Protein AF-A0A2S4HL44-F1 (afdb_monomer_lite)

Sequence (86 aa):
MKKSLALPLSLSLFLSADLHASNWDACRARKIEAVRLEQALGKGKKLKGYASGAAMKKARRAKEDWIWKNCRYYSRRLRDLERDMM

pLDDT: mean 85.1, std 18.04, range [40.66, 97.75]

Organism: NCBI:txid2304603

Secondary structure (DSSP, 8-state):
-----PPP---------------HHHHHHHHHHHHHHHHHHHTTPPPTT-S-HHHHHHHHHHHHHHHHHH-GGGHHHHHHHHHHH-

Radius of gyration: 22.76 Å; chains: 1; bounding box: 85×18×30 Å

Structure (mmCIF, N/CA/C/O backbone):
data_AF-A0A2S4HL44-F1
#
_entry.id   AF-A0A2S4HL44-F1
#
loop_
_atom_site.group_PDB
_atom_site.id
_atom_site.type_s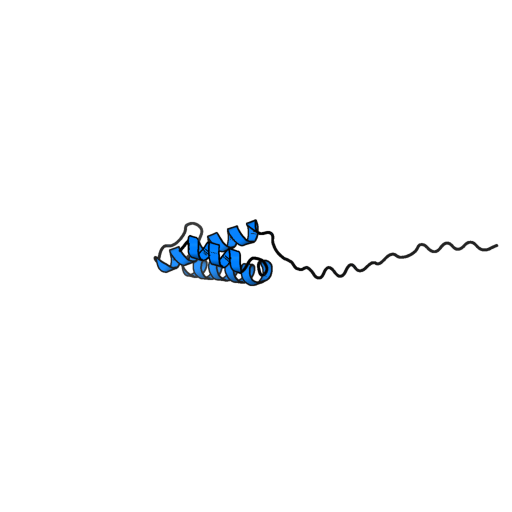ymbol
_atom_site.label_atom_id
_atom_site.label_alt_id
_atom_site.label_comp_id
_atom_site.label_asym_id
_atom_site.label_entity_id
_atom_site.label_seq_id
_atom_site.pdbx_PDB_ins_code
_atom_site.Cartn_x
_atom_site.Cartn_y
_atom_site.Cartn_z
_atom_site.occupancy
_atom_site.B_iso_or_equiv
_atom_site.auth_seq_id
_atom_site.auth_comp_id
_atom_site.auth_asym_id
_atom_site.auth_atom_id
_atom_site.pdbx_PDB_model_num
ATOM 1 N N . MET A 1 1 ? 70.158 -14.068 -9.446 1.00 40.66 1 MET A N 1
ATOM 2 C CA . MET A 1 1 ? 69.023 -13.999 -10.392 1.00 40.66 1 MET A CA 1
ATOM 3 C C . MET A 1 1 ? 67.734 -13.881 -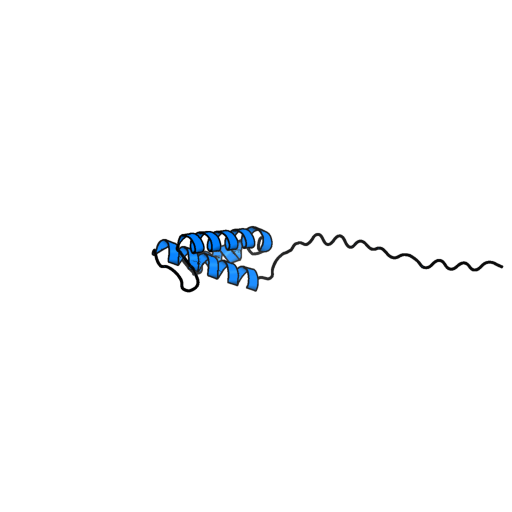9.593 1.00 40.66 1 MET A C 1
ATOM 5 O O . MET A 1 1 ? 67.534 -14.651 -8.667 1.00 40.66 1 MET A O 1
ATOM 9 N N . LYS A 1 2 ? 66.941 -12.845 -9.889 1.00 46.78 2 LYS A N 1
ATOM 10 C CA . LYS A 1 2 ? 65.701 -12.443 -9.205 1.00 46.78 2 LYS A CA 1
ATOM 11 C C . LYS A 1 2 ? 64.519 -13.236 -9.758 1.00 46.78 2 LYS A C 1
ATOM 13 O O . LYS A 1 2 ? 64.408 -13.266 -10.978 1.00 46.78 2 LYS A O 1
ATOM 18 N N . LYS A 1 3 ? 63.608 -13.727 -8.910 1.00 49.09 3 LYS A N 1
ATOM 19 C CA . LYS A 1 3 ? 62.175 -13.857 -9.247 1.00 49.09 3 LYS A CA 1
ATOM 20 C C . LYS A 1 3 ? 61.321 -13.660 -7.994 1.00 49.09 3 LYS A C 1
ATOM 22 O O . LYS A 1 3 ? 60.982 -14.607 -7.299 1.00 49.09 3 LYS A O 1
ATOM 27 N N . SER A 1 4 ? 60.992 -12.400 -7.731 1.00 54.12 4 SER A N 1
ATOM 28 C CA . SER A 1 4 ? 59.821 -12.026 -6.942 1.00 54.12 4 SER A CA 1
ATOM 29 C C . SER A 1 4 ? 58.598 -12.160 -7.847 1.00 54.12 4 SER A C 1
ATOM 31 O O . SER A 1 4 ? 58.575 -11.558 -8.919 1.00 54.12 4 SER A O 1
ATOM 33 N N . LEU A 1 5 ? 57.590 -12.925 -7.434 1.00 51.03 5 LEU A N 1
ATOM 34 C CA . LEU A 1 5 ? 56.251 -12.869 -8.018 1.00 51.03 5 LEU A CA 1
ATOM 35 C C . LEU A 1 5 ? 55.288 -12.459 -6.909 1.00 51.03 5 LEU A C 1
ATOM 37 O O . LEU A 1 5 ? 54.874 -13.265 -6.081 1.00 51.03 5 LEU A O 1
ATOM 41 N N . ALA A 1 6 ? 55.013 -11.158 -6.873 1.00 56.31 6 ALA A N 1
ATOM 42 C CA . ALA A 1 6 ? 53.970 -10.564 -6.059 1.00 56.31 6 ALA A CA 1
ATOM 43 C C . ALA A 1 6 ? 52.609 -10.962 -6.646 1.00 56.31 6 ALA A C 1
ATOM 45 O O . ALA A 1 6 ? 52.347 -10.725 -7.827 1.00 56.31 6 ALA A O 1
ATOM 46 N N . LEU A 1 7 ? 51.763 -11.587 -5.825 1.00 56.56 7 LEU A N 1
ATOM 47 C CA . LEU A 1 7 ? 50.368 -11.842 -6.167 1.00 56.56 7 LEU A CA 1
ATOM 48 C C . LEU A 1 7 ? 49.628 -10.499 -6.312 1.00 56.56 7 LEU A C 1
ATOM 50 O O . LEU A 1 7 ? 49.749 -9.652 -5.423 1.00 56.56 7 LEU A O 1
ATOM 54 N N . PRO A 1 8 ? 48.848 -10.285 -7.385 1.00 56.97 8 PRO A N 1
ATOM 55 C CA . PRO A 1 8 ? 48.046 -9.081 -7.525 1.00 56.97 8 PRO A CA 1
ATOM 56 C C . PRO A 1 8 ? 46.865 -9.132 -6.551 1.00 56.97 8 PRO A C 1
ATOM 58 O O . PRO A 1 8 ? 46.010 -10.014 -6.623 1.00 56.97 8 PRO A O 1
ATOM 61 N N . LEU A 1 9 ? 46.824 -8.166 -5.633 1.00 56.69 9 LEU A N 1
ATOM 62 C CA . LEU A 1 9 ? 45.697 -7.929 -4.740 1.00 56.69 9 LEU A CA 1
ATOM 63 C C . LEU A 1 9 ? 44.557 -7.298 -5.558 1.00 56.69 9 LEU A C 1
ATOM 65 O O . LEU A 1 9 ? 44.490 -6.088 -5.759 1.00 56.69 9 LEU A O 1
ATOM 69 N N . SER A 1 10 ? 43.684 -8.144 -6.091 1.00 62.47 10 SER A N 1
ATOM 70 C CA . SER A 1 10 ? 42.413 -7.763 -6.702 1.00 62.47 10 SER A CA 1
ATOM 71 C C . SER A 1 10 ? 41.481 -7.146 -5.656 1.00 62.47 10 SER A C 1
ATOM 73 O O . SER A 1 10 ? 41.023 -7.842 -4.753 1.00 62.47 10 SER A O 1
ATOM 75 N N . LEU A 1 11 ? 41.141 -5.864 -5.808 1.00 56.06 11 LEU A N 1
ATOM 76 C CA . LEU A 1 11 ? 39.999 -5.260 -5.122 1.00 56.06 11 LEU A CA 1
ATOM 77 C C . LEU A 1 11 ? 39.197 -4.397 -6.102 1.00 56.06 11 LEU A C 1
ATOM 79 O O . LEU A 1 11 ? 39.209 -3.169 -6.070 1.00 56.06 11 LEU A O 1
ATOM 83 N N . SER A 1 12 ? 38.494 -5.075 -7.007 1.00 58.69 12 SER A N 1
ATOM 84 C CA . SER A 1 12 ? 37.385 -4.494 -7.760 1.00 58.69 12 SER A CA 1
ATOM 85 C C . SER A 1 12 ? 36.246 -4.200 -6.781 1.00 58.69 12 SER A C 1
ATOM 87 O O . SER A 1 12 ? 35.405 -5.054 -6.508 1.00 58.69 12 SER A O 1
ATOM 89 N N . LEU A 1 13 ? 36.234 -2.994 -6.213 1.00 55.00 13 LEU A N 1
ATOM 90 C CA . LEU A 1 13 ? 35.074 -2.442 -5.518 1.00 55.00 13 LEU A CA 1
ATOM 91 C C . LEU A 1 13 ? 33.975 -2.193 -6.559 1.00 55.00 13 LEU A C 1
ATOM 93 O O . LEU A 1 13 ? 33.869 -1.113 -7.137 1.00 55.00 13 LEU A O 1
ATOM 97 N N . PHE A 1 14 ? 33.173 -3.225 -6.826 1.00 57.53 14 PHE A N 1
ATOM 98 C CA . PHE A 1 14 ? 31.917 -3.095 -7.552 1.00 57.53 14 PHE A CA 1
ATOM 99 C C . PHE A 1 14 ? 30.965 -2.244 -6.713 1.00 57.53 14 PHE A C 1
ATOM 101 O O . PHE A 1 14 ? 30.270 -2.733 -5.821 1.00 57.53 14 PHE A O 1
ATOM 108 N N . LEU A 1 15 ? 30.969 -0.945 -7.004 1.00 52.53 15 LEU A N 1
ATOM 109 C CA . LEU A 1 15 ? 29.983 0.029 -6.565 1.00 52.53 15 LEU A CA 1
ATOM 110 C C . LEU A 1 15 ? 28.621 -0.390 -7.139 1.00 52.53 15 LEU A C 1
ATOM 112 O O . LEU A 1 15 ? 28.201 0.047 -8.209 1.00 52.53 15 LEU A O 1
ATOM 116 N N . SER A 1 16 ? 27.945 -1.296 -6.439 1.00 51.25 16 SER A N 1
ATOM 117 C CA . SER A 1 16 ? 26.563 -1.657 -6.730 1.00 51.25 16 SER A CA 1
ATOM 118 C C . SER A 1 16 ? 25.703 -0.5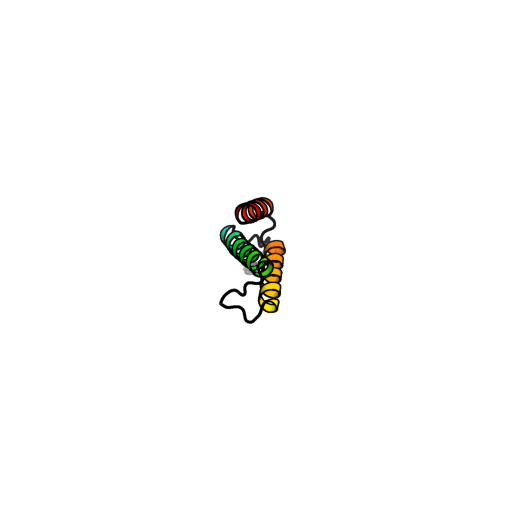05 -6.229 1.00 51.25 16 SER A C 1
ATOM 120 O O . SER A 1 16 ? 25.241 -0.494 -5.091 1.00 51.25 16 SER A O 1
ATOM 122 N N . ALA A 1 17 ? 25.560 0.525 -7.067 1.00 49.16 17 ALA A N 1
ATOM 123 C CA . ALA A 1 17 ? 24.456 1.462 -6.972 1.00 49.16 17 ALA A CA 1
ATOM 124 C C . ALA A 1 17 ? 23.191 0.641 -7.202 1.00 49.16 17 ALA A C 1
ATOM 126 O O . ALA A 1 17 ? 22.739 0.435 -8.326 1.00 49.16 17 ALA A O 1
ATOM 127 N N . ASP A 1 18 ? 22.712 0.079 -6.105 1.00 45.19 18 ASP A N 1
ATOM 128 C CA . ASP A 1 18 ? 21.555 -0.774 -6.019 1.00 45.19 18 ASP A CA 1
ATOM 129 C C . ASP A 1 18 ? 20.328 0.069 -6.382 1.00 45.19 18 ASP A C 1
ATOM 131 O O . ASP A 1 18 ? 19.614 0.632 -5.550 1.00 45.19 18 ASP A O 1
ATOM 135 N N . LEU A 1 19 ? 20.085 0.174 -7.685 1.00 54.09 19 LEU A N 1
ATOM 136 C CA . LEU A 1 19 ? 18.761 0.328 -8.249 1.00 54.09 19 LEU A CA 1
ATOM 137 C C . LEU A 1 19 ? 17.950 -0.884 -7.773 1.00 54.09 19 LEU A C 1
ATOM 139 O O . LEU A 1 19 ? 17.754 -1.837 -8.521 1.00 54.09 19 LEU A O 1
ATOM 143 N N . HIS A 1 20 ? 17.498 -0.865 -6.511 1.00 56.53 20 HIS A N 1
ATOM 144 C CA . HIS A 1 20 ? 16.566 -1.830 -5.911 1.00 56.53 20 HIS A CA 1
ATOM 145 C C . HIS A 1 20 ? 15.184 -1.649 -6.548 1.00 56.53 20 HIS A C 1
ATOM 147 O O . HIS A 1 20 ? 14.182 -1.339 -5.904 1.00 56.53 20 HIS A O 1
ATOM 153 N N . ALA A 1 21 ? 15.127 -1.815 -7.864 1.00 65.94 21 ALA A N 1
ATOM 154 C CA . ALA A 1 21 ? 13.906 -2.088 -8.572 1.00 65.94 21 ALA A CA 1
ATOM 155 C C . ALA A 1 21 ? 13.482 -3.492 -8.137 1.00 65.94 21 ALA A C 1
ATOM 157 O O . ALA A 1 21 ? 14.015 -4.500 -8.597 1.00 65.94 21 ALA A O 1
ATOM 158 N N . SER A 1 22 ? 12.538 -3.560 -7.201 1.00 85.81 22 SER A N 1
ATOM 159 C CA . SER A 1 22 ? 11.896 -4.832 -6.883 1.00 85.81 22 SER A CA 1
ATOM 160 C C . SER A 1 22 ? 11.202 -5.382 -8.125 1.00 85.81 22 SER A C 1
ATOM 162 O O . SER A 1 22 ? 10.784 -4.624 -8.998 1.00 85.81 22 SER A O 1
ATOM 164 N N . ASN A 1 23 ? 11.052 -6.702 -8.216 1.00 91.69 23 ASN A N 1
ATOM 165 C CA . ASN A 1 23 ? 10.338 -7.304 -9.337 1.00 91.69 23 ASN A CA 1
ATOM 166 C C . ASN A 1 23 ? 8.857 -6.870 -9.376 1.00 91.69 23 ASN A C 1
ATOM 168 O O . ASN A 1 23 ? 8.273 -6.437 -8.374 1.00 91.69 23 ASN A O 1
ATOM 172 N N . TRP A 1 24 ? 8.244 -6.983 -10.558 1.00 93.44 24 TRP A N 1
ATOM 173 C CA . TRP A 1 24 ? 6.854 -6.578 -10.767 1.00 93.44 24 TRP A CA 1
ATOM 174 C C . TRP A 1 24 ? 5.886 -7.289 -9.812 1.00 93.44 24 TRP A C 1
ATOM 176 O O . TRP A 1 24 ? 5.000 -6.641 -9.257 1.00 93.44 24 TRP A O 1
ATOM 186 N N . ASP A 1 25 ? 6.069 -8.585 -9.565 1.00 95.19 25 ASP A N 1
ATOM 187 C CA . ASP A 1 25 ? 5.153 -9.364 -8.728 1.00 95.19 25 ASP A CA 1
ATOM 188 C C . ASP A 1 25 ? 5.140 -8.888 -7.272 1.00 95.19 25 ASP A C 1
ATOM 190 O O . ASP A 1 25 ? 4.071 -8.754 -6.670 1.00 95.19 25 ASP A O 1
ATOM 194 N N . ALA A 1 26 ? 6.300 -8.531 -6.716 1.00 95.56 26 ALA A N 1
ATOM 195 C CA . ALA A 1 26 ? 6.409 -7.963 -5.377 1.00 95.56 26 ALA A CA 1
ATOM 196 C C . ALA A 1 26 ? 5.735 -6.586 -5.278 1.00 95.56 26 ALA A C 1
ATOM 198 O O . ALA A 1 26 ? 5.078 -6.288 -4.273 1.00 95.56 26 ALA A O 1
ATOM 199 N N . CYS A 1 27 ? 5.883 -5.755 -6.313 1.00 96.00 27 CYS A N 1
ATOM 200 C CA . CYS A 1 27 ? 5.222 -4.455 -6.413 1.00 96.00 27 CYS A CA 1
ATOM 201 C C . CYS A 1 27 ? 3.699 -4.607 -6.520 1.00 96.00 27 CYS A C 1
ATOM 203 O O . CYS A 1 27 ? 2.956 -3.982 -5.759 1.00 96.00 27 CYS A O 1
ATOM 205 N N . ARG A 1 28 ? 3.237 -5.499 -7.404 1.00 96.62 28 ARG A N 1
ATOM 206 C CA . ARG A 1 28 ? 1.823 -5.826 -7.613 1.00 96.62 28 ARG A CA 1
ATOM 207 C C . ARG A 1 28 ? 1.175 -6.338 -6.333 1.00 96.62 28 ARG A C 1
ATOM 209 O O . ARG A 1 28 ? 0.155 -5.800 -5.914 1.00 96.62 28 ARG A O 1
ATOM 216 N N . ALA A 1 29 ? 1.774 -7.336 -5.685 1.00 97.19 29 ALA A N 1
ATOM 217 C CA . ALA A 1 29 ? 1.234 -7.930 -4.465 1.00 97.19 29 ALA A CA 1
ATOM 218 C C . ALA A 1 29 ? 1.076 -6.890 -3.347 1.00 97.19 29 ALA A C 1
ATOM 220 O O . ALA A 1 29 ? 0.037 -6.822 -2.691 1.00 97.19 29 ALA A O 1
ATOM 221 N N . ARG A 1 30 ? 2.077 -6.022 -3.150 1.00 96.88 30 ARG A N 1
ATOM 222 C CA . ARG A 1 30 ? 1.991 -4.973 -2.127 1.00 96.88 30 ARG A CA 1
ATOM 223 C C . ARG A 1 30 ? 0.950 -3.911 -2.452 1.00 96.88 30 ARG A C 1
ATOM 225 O O . ARG A 1 30 ? 0.280 -3.468 -1.520 1.00 96.88 30 ARG A O 1
ATOM 232 N N . LYS A 1 31 ? 0.788 -3.534 -3.723 1.00 97.56 31 LYS A N 1
ATOM 233 C CA . LYS A 1 31 ? -0.237 -2.564 -4.126 1.00 97.56 31 LYS A CA 1
ATOM 234 C C . LYS A 1 31 ? -1.646 -3.124 -3.958 1.00 97.56 31 LYS A C 1
ATOM 236 O O . LYS A 1 31 ? -2.476 -2.444 -3.371 1.00 97.56 31 LYS A O 1
ATOM 241 N N . ILE A 1 32 ? -1.882 -4.381 -4.343 1.00 97.62 32 ILE A N 1
ATOM 242 C CA . ILE A 1 32 ? -3.155 -5.084 -4.092 1.00 97.62 32 ILE A CA 1
ATOM 243 C C . ILE A 1 32 ? -3.516 -5.025 -2.604 1.00 97.62 32 ILE A C 1
ATOM 245 O O . ILE A 1 32 ? -4.635 -4.670 -2.241 1.00 97.62 32 ILE A O 1
ATOM 249 N N . GLU A 1 33 ? -2.563 -5.340 -1.728 1.00 96.50 33 GLU A N 1
ATOM 250 C CA . GLU A 1 33 ? -2.787 -5.306 -0.282 1.00 96.50 33 GLU A CA 1
ATOM 251 C C . GLU A 1 33 ? -3.027 -3.884 0.251 1.00 96.50 33 GLU A C 1
ATOM 253 O O . GLU A 1 33 ? -3.863 -3.692 1.134 1.00 96.50 33 GLU A O 1
ATOM 258 N N . ALA A 1 34 ? -2.329 -2.876 -0.281 1.00 97.25 34 ALA A N 1
ATOM 259 C CA . ALA A 1 34 ? -2.559 -1.479 0.083 1.00 97.25 34 ALA A CA 1
ATOM 260 C C . ALA A 1 34 ? -3.977 -1.018 -0.300 1.00 97.25 34 ALA A C 1
ATOM 262 O O . ALA A 1 34 ? -4.680 -0.467 0.550 1.00 97.25 34 ALA A O 1
ATOM 263 N N . VAL A 1 35 ? -4.431 -1.340 -1.516 1.00 97.25 35 VAL A N 1
ATOM 264 C CA . VAL A 1 35 ? -5.783 -1.022 -2.005 1.00 97.25 35 VAL A CA 1
ATOM 265 C C . VAL A 1 35 ? -6.854 -1.760 -1.193 1.00 97.25 35 VAL A C 1
ATOM 267 O O . VAL A 1 35 ? -7.834 -1.155 -0.764 1.00 97.25 35 VAL A O 1
ATOM 270 N N . ARG A 1 36 ? -6.653 -3.046 -0.868 1.00 96.12 36 ARG A N 1
ATOM 271 C CA . ARG A 1 36 ? -7.568 -3.806 0.011 1.00 96.12 36 ARG A CA 1
ATOM 272 C C . ARG A 1 36 ? -7.720 -3.164 1.388 1.00 96.12 36 ARG A C 1
ATOM 274 O O . ARG A 1 36 ? -8.829 -3.090 1.921 1.00 96.12 36 ARG A O 1
ATOM 281 N N . LEU A 1 37 ? -6.612 -2.709 1.977 1.00 96.69 37 LEU A N 1
ATOM 282 C CA . LEU A 1 37 ? -6.632 -2.009 3.260 1.00 96.69 37 LEU A CA 1
ATOM 283 C C . LEU A 1 37 ? -7.377 -0.681 3.160 1.00 96.69 37 LEU A C 1
ATOM 285 O O . LEU A 1 37 ? -8.152 -0.356 4.054 1.00 96.69 37 LEU A O 1
ATOM 289 N N . GLU A 1 38 ? -7.161 0.071 2.086 1.00 96.31 38 GLU A N 1
ATOM 290 C CA . GLU A 1 38 ? -7.858 1.326 1.829 1.00 96.31 38 GLU A CA 1
ATOM 291 C C . GLU A 1 38 ? -9.369 1.141 1.689 1.00 96.31 38 GLU A C 1
ATOM 293 O O . GLU A 1 38 ? -10.127 1.801 2.399 1.00 96.31 38 GLU A O 1
ATOM 298 N N . GLN A 1 39 ? -9.811 0.182 0.877 1.00 96.44 39 GLN A N 1
ATOM 299 C CA . GLN A 1 39 ? -11.228 -0.142 0.719 1.00 96.44 39 GLN A CA 1
ATOM 300 C C . GLN A 1 39 ? -11.873 -0.572 2.038 1.00 96.44 39 GLN A C 1
ATOM 302 O O . GLN A 1 39 ? -12.983 -0.150 2.365 1.00 96.44 39 GLN A O 1
ATOM 307 N N . ALA A 1 40 ? -11.186 -1.410 2.817 1.00 95.62 40 ALA A N 1
ATOM 308 C CA . ALA A 1 40 ? -11.688 -1.853 4.109 1.00 95.62 40 ALA A CA 1
ATOM 309 C C . ALA A 1 40 ? -11.807 -0.681 5.098 1.00 95.62 40 ALA A C 1
ATOM 311 O O . ALA A 1 40 ? -12.827 -0.556 5.772 1.00 95.62 40 ALA A O 1
ATOM 312 N N . LEU A 1 41 ? -10.814 0.215 5.127 1.00 95.50 41 LEU A N 1
ATOM 313 C CA . LEU A 1 41 ? -10.852 1.437 5.932 1.00 95.50 41 LEU A CA 1
ATOM 314 C C . LEU A 1 41 ? -11.989 2.374 5.512 1.00 95.50 41 LEU A C 1
ATOM 316 O O . LEU A 1 41 ? -12.680 2.887 6.389 1.00 95.50 41 LEU A O 1
ATOM 320 N N . GLY A 1 42 ? -12.210 2.562 4.208 1.00 94.56 42 GLY A N 1
ATOM 321 C CA . GLY A 1 42 ? -13.308 3.378 3.680 1.00 94.56 42 GLY A CA 1
ATOM 322 C C . GLY A 1 42 ? -14.689 2.828 4.047 1.00 94.56 42 GLY A C 1
ATOM 323 O O . GLY A 1 42 ? -15.602 3.592 4.333 1.00 94.56 42 GLY A O 1
ATOM 324 N N . LYS A 1 43 ? -14.823 1.499 4.130 1.00 94.94 43 LYS A N 1
ATOM 325 C CA . LYS A 1 43 ? -16.056 0.809 4.550 1.00 94.94 43 LYS A CA 1
ATOM 326 C C . LYS A 1 43 ? -16.191 0.645 6.071 1.00 94.94 43 LYS A C 1
ATOM 328 O O . LYS A 1 43 ? -17.114 -0.024 6.523 1.00 94.94 43 LYS A O 1
ATOM 333 N N . GLY A 1 44 ? -15.247 1.156 6.868 1.00 93.25 44 GLY A N 1
ATOM 334 C CA . GLY A 1 44 ? -15.216 0.937 8.321 1.00 93.25 44 GLY A CA 1
ATOM 335 C C . GLY A 1 44 ? -15.022 -0.531 8.737 1.00 93.25 44 GLY A C 1
ATOM 336 O O . GLY A 1 44 ? -15.265 -0.892 9.887 1.00 93.25 44 GLY A O 1
ATOM 337 N N . LYS A 1 45 ? -14.577 -1.400 7.821 1.00 94.31 45 LYS A N 1
ATOM 338 C CA . LYS A 1 45 ? -14.418 -2.841 8.042 1.00 94.31 45 LYS A CA 1
ATOM 339 C C . LYS A 1 45 ? -13.011 -3.162 8.538 1.00 94.31 45 LYS A C 1
ATOM 341 O O . LYS A 1 45 ? -12.023 -2.826 7.890 1.00 94.31 45 LYS A O 1
ATOM 346 N N . LYS A 1 46 ? -12.905 -3.913 9.639 1.00 94.19 46 LYS A N 1
ATOM 347 C CA . LYS A 1 46 ? -11.622 -4.468 10.096 1.00 94.19 46 LYS A CA 1
ATOM 348 C C . LYS A 1 46 ? -11.295 -5.767 9.353 1.00 94.19 46 LYS A C 1
ATOM 350 O O . LYS A 1 46 ? -12.097 -6.699 9.356 1.00 94.19 46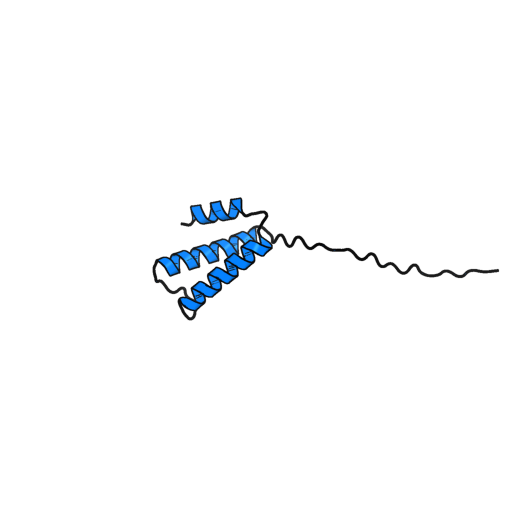 LYS A O 1
ATOM 355 N N . LEU A 1 47 ? -10.110 -5.853 8.748 1.00 93.88 47 LEU A N 1
ATOM 356 C CA . LEU A 1 47 ? -9.627 -7.092 8.128 1.00 93.88 47 LEU A CA 1
ATOM 357 C C . LEU A 1 47 ? -9.057 -8.061 9.178 1.00 93.88 47 LEU A C 1
ATOM 359 O O . LEU A 1 47 ? -8.465 -7.645 10.178 1.00 93.88 47 LEU A O 1
ATOM 363 N N . LYS A 1 48 ? -9.221 -9.368 8.936 1.00 91.56 48 LYS A N 1
ATOM 364 C CA . LYS A 1 48 ? -8.633 -10.429 9.770 1.00 91.56 48 LYS A CA 1
ATOM 365 C C . LYS A 1 48 ? -7.103 -10.310 9.740 1.00 91.56 48 LYS A C 1
ATOM 367 O O . LYS A 1 48 ? -6.529 -10.035 8.694 1.00 91.56 48 LYS A O 1
ATOM 372 N N . GLY A 1 49 ? -6.458 -10.496 10.891 1.00 93.31 49 GLY A N 1
ATOM 373 C CA . GLY A 1 49 ? -5.004 -10.347 11.042 1.00 93.31 49 GLY A CA 1
ATOM 374 C C . GLY A 1 49 ? -4.544 -8.953 11.483 1.00 93.31 49 GLY A C 1
ATOM 375 O O . GLY A 1 49 ? -3.379 -8.788 11.828 1.00 93.31 49 GLY A O 1
ATOM 376 N N . TYR A 1 50 ? -5.444 -7.965 11.552 1.00 94.38 50 TYR A N 1
ATOM 377 C CA . TYR A 1 50 ? -5.132 -6.646 12.103 1.00 94.38 50 TYR A CA 1
ATOM 378 C C . TYR A 1 50 ? -5.762 -6.436 13.481 1.00 94.38 50 TYR A C 1
ATOM 380 O O . TYR A 1 50 ? -6.949 -6.705 13.706 1.00 94.38 50 TYR A O 1
ATOM 388 N N . ALA A 1 51 ? -4.961 -5.899 14.404 1.00 93.19 51 ALA A N 1
ATOM 389 C CA . ALA A 1 51 ? -5.397 -5.602 15.766 1.00 93.19 51 ALA A CA 1
ATOM 390 C C . ALA A 1 51 ? -6.506 -4.534 15.791 1.00 93.19 51 ALA A C 1
ATOM 392 O O . ALA A 1 51 ? -7.525 -4.706 16.457 1.00 93.19 51 ALA A O 1
ATOM 393 N N . SER A 1 52 ? -6.353 -3.466 15.003 1.00 94.69 52 SER A N 1
ATOM 394 C CA . SER A 1 52 ? -7.262 -2.315 14.978 1.00 94.69 52 SER A CA 1
ATOM 395 C C . SER A 1 52 ? -7.270 -1.609 13.616 1.00 94.69 52 SER A C 1
ATOM 397 O O . SER A 1 52 ? -6.397 -1.838 12.775 1.00 94.69 52 SER A O 1
ATOM 399 N N . GLY A 1 53 ? -8.220 -0.689 13.409 1.00 94.56 53 GLY A N 1
ATOM 400 C CA . GLY A 1 53 ? -8.228 0.186 12.228 1.00 94.56 53 GLY A CA 1
ATOM 401 C C . GLY A 1 53 ? -6.990 1.093 12.145 1.00 94.56 53 GLY A C 1
ATOM 402 O O . GLY A 1 53 ? -6.488 1.363 11.056 1.00 94.56 53 GLY A O 1
ATOM 403 N N . ALA A 1 54 ? -6.424 1.501 13.287 1.00 96.06 54 ALA A N 1
ATOM 404 C CA . ALA A 1 54 ? -5.154 2.227 13.323 1.00 96.06 54 ALA A CA 1
ATOM 405 C C . ALA A 1 54 ? -3.986 1.355 12.828 1.00 96.06 54 ALA A C 1
ATOM 407 O O . ALA A 1 54 ? -3.160 1.822 12.041 1.00 96.06 54 ALA A O 1
ATOM 408 N N . ALA A 1 55 ? -3.954 0.072 13.209 1.00 97.06 55 ALA A N 1
ATOM 409 C CA . ALA A 1 55 ? -2.961 -0.875 12.703 1.00 97.06 55 ALA A CA 1
ATOM 410 C C . ALA A 1 55 ? -3.086 -1.072 11.182 1.00 97.06 55 ALA A C 1
ATOM 412 O O . ALA A 1 55 ? -2.073 -1.096 10.485 1.00 97.06 55 ALA A O 1
ATOM 413 N N . MET A 1 56 ? -4.311 -1.120 10.648 1.00 97.75 56 MET A N 1
ATOM 414 C CA . MET A 1 56 ? -4.550 -1.162 9.199 1.00 97.75 56 MET A CA 1
ATOM 415 C C . MET A 1 56 ? -4.037 0.098 8.493 1.00 97.75 56 MET A C 1
ATOM 417 O O . MET A 1 56 ? -3.330 -0.011 7.493 1.00 97.75 56 MET A O 1
ATOM 421 N N . LYS A 1 57 ? -4.324 1.294 9.031 1.00 96.94 57 LYS A N 1
ATOM 422 C CA . LYS A 1 57 ? -3.804 2.566 8.493 1.00 96.94 57 LYS A CA 1
ATOM 423 C C . LYS A 1 57 ? -2.274 2.580 8.472 1.00 96.94 57 LYS A C 1
ATOM 425 O O . LYS A 1 57 ? -1.686 2.967 7.463 1.00 96.94 57 LYS A O 1
ATOM 430 N N . LYS A 1 58 ? -1.631 2.127 9.556 1.00 97.69 58 LYS A N 1
ATO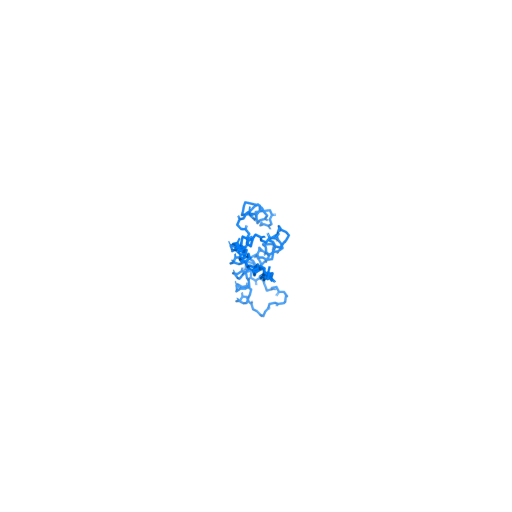M 431 C CA . LYS A 1 58 ? -0.166 2.015 9.649 1.00 97.69 58 LYS A CA 1
ATOM 432 C C . LYS A 1 58 ? 0.385 1.038 8.610 1.00 97.69 58 LYS A C 1
ATOM 434 O O . LYS A 1 58 ? 1.323 1.381 7.898 1.00 97.69 58 LYS A O 1
ATOM 439 N N . ALA A 1 59 ? -0.222 -0.140 8.479 1.00 97.44 59 ALA A N 1
ATOM 440 C CA . ALA A 1 59 ? 0.198 -1.147 7.511 1.00 97.44 59 ALA A CA 1
ATOM 441 C C . ALA A 1 59 ? 0.040 -0.673 6.061 1.00 97.44 59 ALA A C 1
ATOM 443 O O . ALA A 1 59 ? 0.937 -0.892 5.251 1.00 97.44 59 ALA A O 1
ATOM 444 N N . ARG A 1 60 ? -1.061 0.021 5.740 1.00 97.62 60 ARG A N 1
ATOM 445 C CA . ARG A 1 60 ? -1.278 0.624 4.419 1.00 97.62 60 ARG A CA 1
ATOM 446 C C . ARG A 1 60 ? -0.172 1.627 4.092 1.00 97.62 60 ARG A C 1
ATOM 448 O O . ARG A 1 60 ? 0.452 1.510 3.046 1.00 97.62 60 ARG A O 1
ATOM 455 N N . ARG A 1 61 ? 0.106 2.572 5.003 1.00 97.44 61 ARG A N 1
ATOM 456 C CA . ARG A 1 61 ? 1.176 3.573 4.825 1.00 97.44 61 ARG A CA 1
ATOM 457 C C . ARG A 1 61 ? 2.541 2.916 4.624 1.00 97.44 61 ARG A C 1
ATOM 459 O O . ARG A 1 61 ? 3.221 3.236 3.664 1.00 97.44 61 ARG A O 1
ATOM 466 N N . ALA A 1 62 ? 2.886 1.927 5.449 1.00 97.31 62 ALA A N 1
ATOM 467 C CA . ALA A 1 62 ? 4.151 1.205 5.315 1.00 97.31 62 ALA A CA 1
ATOM 468 C C . ALA A 1 62 ? 4.300 0.500 3.951 1.00 97.31 62 ALA A C 1
ATOM 470 O O . ALA A 1 62 ? 5.402 0.430 3.408 1.00 97.31 62 ALA A O 1
ATOM 471 N N . LYS A 1 63 ? 3.201 -0.015 3.380 1.00 96.44 63 LYS A N 1
ATOM 472 C CA . LYS A 1 63 ? 3.207 -0.607 2.034 1.00 96.44 63 LYS A CA 1
ATOM 473 C C . LYS A 1 63 ? 3.401 0.449 0.949 1.00 96.44 63 LYS A C 1
ATOM 475 O O . LYS A 1 63 ? 4.243 0.237 0.083 1.00 96.44 63 LYS A O 1
ATOM 480 N N . GLU A 1 64 ? 2.677 1.564 1.008 1.00 95.81 64 GLU A N 1
ATOM 481 C CA . GLU A 1 64 ? 2.827 2.670 0.050 1.00 95.81 64 GLU A CA 1
ATOM 482 C C . GLU A 1 64 ? 4.239 3.277 0.097 1.00 95.81 64 GLU A C 1
ATOM 484 O O . GLU A 1 64 ? 4.861 3.458 -0.948 1.00 95.81 64 GLU A O 1
ATOM 489 N N . ASP A 1 65 ? 4.811 3.469 1.289 1.00 96.56 65 ASP A N 1
ATOM 490 C CA . ASP A 1 65 ? 6.194 3.935 1.453 1.00 96.56 65 ASP A CA 1
ATOM 491 C C . ASP A 1 65 ? 7.192 2.969 0.806 1.00 96.56 65 ASP A C 1
ATOM 493 O O . ASP A 1 65 ? 8.133 3.382 0.125 1.00 96.56 65 ASP A O 1
ATOM 497 N N . TRP A 1 66 ? 6.992 1.662 0.995 1.00 95.62 66 TRP A N 1
ATOM 498 C CA . TRP A 1 66 ? 7.837 0.655 0.361 1.00 95.62 66 TRP A CA 1
ATOM 499 C C . TRP A 1 66 ? 7.693 0.684 -1.165 1.00 95.62 66 TRP A C 1
ATOM 501 O O . TRP A 1 66 ? 8.701 0.646 -1.867 1.00 95.62 66 TRP A O 1
ATOM 511 N N . ILE A 1 67 ? 6.468 0.795 -1.688 1.00 95.44 67 ILE A N 1
ATOM 512 C CA . ILE A 1 67 ? 6.199 0.882 -3.132 1.00 95.44 67 ILE A CA 1
ATOM 513 C C . ILE A 1 67 ? 6.883 2.117 -3.723 1.00 95.44 67 ILE A C 1
ATOM 515 O O . ILE A 1 67 ? 7.554 2.019 -4.750 1.00 95.44 67 ILE A O 1
ATOM 519 N N . TRP A 1 68 ? 6.779 3.266 -3.053 1.00 93.19 68 TRP A N 1
ATOM 520 C CA . TRP A 1 68 ? 7.414 4.509 -3.484 1.00 93.19 68 TRP A CA 1
ATOM 521 C C . TRP A 1 68 ? 8.937 4.369 -3.606 1.00 93.19 68 TRP A C 1
ATOM 523 O O . TRP A 1 68 ? 9.512 4.890 -4.564 1.00 93.19 68 TRP A O 1
ATOM 533 N N . LYS A 1 69 ? 9.574 3.636 -2.679 1.00 92.81 69 LYS A N 1
ATOM 534 C CA . LYS A 1 69 ? 11.026 3.382 -2.671 1.00 92.81 69 LYS A CA 1
ATOM 535 C C . LYS A 1 69 ? 11.468 2.352 -3.717 1.00 92.81 69 LYS A C 1
ATOM 537 O O . LYS A 1 69 ? 12.500 2.549 -4.342 1.00 92.81 69 LYS A O 1
ATOM 542 N N . ASN A 1 70 ? 10.696 1.281 -3.917 1.00 94.19 70 ASN A N 1
ATOM 543 C CA . ASN A 1 70 ? 11.167 0.076 -4.621 1.00 94.19 70 ASN A CA 1
ATOM 544 C C . ASN A 1 70 ? 10.538 -0.148 -6.007 1.00 94.19 70 ASN A C 1
ATOM 546 O O . ASN A 1 70 ? 11.010 -0.985 -6.772 1.00 94.19 70 ASN A O 1
ATOM 550 N N . CYS A 1 71 ? 9.455 0.561 -6.340 1.00 94.44 71 CYS A N 1
ATOM 551 C CA . CYS A 1 71 ? 8.624 0.263 -7.513 1.00 94.44 71 CYS A CA 1
ATOM 552 C C . CYS A 1 71 ? 8.452 1.451 -8.468 1.00 94.44 71 CYS A C 1
ATOM 554 O O . CYS A 1 71 ? 7.493 1.488 -9.241 1.00 94.44 71 CYS A O 1
ATOM 556 N N . ARG A 1 72 ? 9.379 2.420 -8.438 1.00 90.81 72 ARG A N 1
ATOM 557 C CA . ARG A 1 72 ? 9.382 3.623 -9.297 1.00 90.81 72 ARG A CA 1
ATOM 558 C C . ARG A 1 72 ? 9.106 3.305 -10.773 1.00 90.81 72 ARG A C 1
ATOM 560 O O . ARG A 1 72 ? 8.245 3.942 -11.383 1.00 90.81 72 ARG A O 1
ATOM 567 N N . TYR A 1 73 ? 9.774 2.280 -11.306 1.00 91.88 73 TYR A N 1
ATOM 568 C CA . TYR A 1 73 ? 9.650 1.827 -12.697 1.00 91.88 73 TYR A CA 1
ATOM 569 C C . TYR A 1 73 ? 8.238 1.378 -13.090 1.00 91.88 73 TYR A C 1
ATOM 571 O O . TYR A 1 73 ? 7.851 1.503 -14.247 1.00 91.88 73 TYR A O 1
ATOM 579 N N . TYR A 1 74 ? 7.440 0.903 -12.133 1.00 94.50 74 TYR A N 1
ATOM 580 C CA . TYR A 1 74 ? 6.093 0.393 -12.386 1.00 94.50 74 TYR A CA 1
ATOM 581 C C . TYR A 1 74 ? 4.989 1.382 -12.010 1.00 94.50 74 TYR A C 1
ATOM 583 O O . TYR A 1 74 ? 3.822 1.004 -12.000 1.00 94.50 74 TYR A O 1
ATOM 591 N N . SER A 1 75 ? 5.324 2.639 -11.706 1.00 92.25 75 SER A N 1
ATOM 592 C CA . SER A 1 75 ? 4.372 3.648 -11.215 1.00 92.25 75 SER A CA 1
ATOM 593 C C . SER A 1 75 ? 3.088 3.749 -12.049 1.00 92.25 75 SER A C 1
ATOM 595 O O . SER A 1 75 ? 2.000 3.762 -11.478 1.00 92.25 75 SER A O 1
ATOM 597 N N . ARG A 1 76 ? 3.187 3.747 -13.386 1.00 95.38 76 ARG A N 1
ATOM 598 C CA . ARG A 1 76 ? 2.016 3.747 -14.279 1.00 95.38 76 ARG A CA 1
ATOM 599 C C . ARG A 1 76 ? 1.172 2.480 -14.117 1.00 95.38 76 ARG A C 1
ATOM 601 O O . ARG A 1 76 ? -0.014 2.571 -13.831 1.00 95.38 76 ARG A O 1
ATOM 608 N N . ARG A 1 77 ? 1.805 1.307 -14.196 1.00 96.06 77 ARG A N 1
ATOM 609 C CA . ARG A 1 77 ? 1.131 0.004 -14.071 1.00 96.06 77 ARG A CA 1
ATOM 610 C C . ARG A 1 77 ? 0.478 -0.190 -12.699 1.00 96.06 77 ARG A C 1
ATOM 612 O O . ARG A 1 77 ? -0.555 -0.837 -12.595 1.00 96.06 77 ARG A O 1
ATOM 619 N N . LEU A 1 78 ? 1.066 0.379 -11.646 1.00 96.75 78 LEU A N 1
ATOM 620 C CA . LEU A 1 78 ? 0.500 0.378 -10.297 1.00 96.75 78 LEU A CA 1
ATOM 621 C C . LEU A 1 78 ? -0.733 1.281 -10.174 1.00 96.75 78 LEU A C 1
ATOM 623 O O . LEU A 1 78 ? -1.659 0.912 -9.460 1.00 96.75 78 LEU A O 1
ATOM 627 N N . ARG A 1 79 ? -0.760 2.428 -10.868 1.00 96.00 79 ARG A N 1
ATOM 628 C CA . ARG A 1 79 ? -1.946 3.301 -10.942 1.00 96.00 79 ARG A CA 1
ATOM 629 C C . ARG A 1 79 ? -3.080 2.648 -11.722 1.00 96.00 79 ARG A C 1
ATOM 631 O O . ARG A 1 79 ? -4.230 2.760 -11.320 1.00 96.00 79 ARG A O 1
ATOM 638 N N . ASP A 1 80 ? -2.752 1.967 -12.816 1.00 97.19 80 ASP A N 1
ATOM 639 C CA . ASP A 1 80 ? -3.743 1.223 -13.595 1.00 97.19 80 ASP A CA 1
ATOM 640 C C . ASP A 1 80 ? -4.355 0.097 -12.751 1.00 97.19 80 ASP A C 1
ATOM 642 O O . ASP A 1 80 ? -5.569 0.021 -12.623 1.00 97.19 80 ASP A O 1
ATOM 646 N N . LEU A 1 81 ? -3.515 -0.679 -12.058 1.00 96.62 81 LEU A N 1
ATOM 647 C CA . LEU A 1 81 ? -3.959 -1.718 -11.125 1.00 96.62 81 LEU A CA 1
ATOM 648 C C . LEU A 1 81 ? -4.860 -1.178 -10.004 1.00 96.62 81 LEU A C 1
ATOM 650 O O . LEU A 1 81 ? -5.826 -1.828 -9.626 1.00 96.62 81 LEU A O 1
ATOM 654 N N . GLU A 1 82 ? -4.518 -0.022 -9.438 1.00 96.19 82 GLU A N 1
ATOM 655 C CA . GLU A 1 82 ? -5.329 0.630 -8.409 1.00 96.19 82 GLU A CA 1
ATOM 656 C C . GLU A 1 82 ? -6.705 1.032 -8.943 1.00 96.19 82 GLU A C 1
ATOM 658 O O . GLU A 1 82 ? -7.709 0.726 -8.305 1.00 96.19 82 GLU A O 1
ATOM 663 N N . ARG A 1 83 ? -6.753 1.638 -10.135 1.00 96.81 83 ARG A N 1
ATOM 664 C CA . ARG A 1 83 ? -7.998 2.025 -10.808 1.00 96.81 83 ARG A CA 1
ATOM 665 C C . ARG A 1 83 ? -8.880 0.822 -11.139 1.00 96.81 83 ARG A C 1
ATOM 667 O O . ARG A 1 83 ? -10.085 0.920 -10.981 1.00 96.81 83 ARG A O 1
ATOM 674 N N . ASP A 1 84 ? -8.296 -0.294 -11.567 1.00 96.31 84 ASP A N 1
ATOM 675 C CA . ASP A 1 84 ? -9.051 -1.505 -11.918 1.00 96.31 84 ASP A CA 1
ATOM 676 C C . ASP A 1 84 ? -9.659 -2.204 -10.687 1.00 96.31 84 ASP A C 1
ATOM 678 O O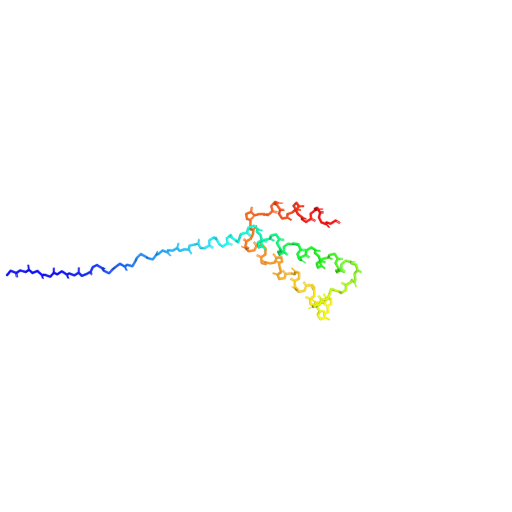 . ASP A 1 84 ? -10.573 -3.018 -10.811 1.00 96.31 84 ASP A O 1
ATOM 682 N N . MET A 1 85 ? -9.122 -1.935 -9.494 1.00 94.50 85 MET A N 1
ATOM 683 C CA . MET A 1 85 ? -9.576 -2.544 -8.244 1.00 94.50 85 MET A CA 1
ATOM 684 C C . MET A 1 85 ? -10.581 -1.696 -7.463 1.00 94.50 85 MET A C 1
ATOM 686 O O . MET A 1 85 ? -11.280 -2.267 -6.620 1.00 94.50 85 MET A O 1
ATOM 690 N N . MET A 1 86 ? -10.581 -0.372 -7.653 1.00 87.25 86 MET A N 1
ATOM 691 C CA . MET A 1 86 ? -11.476 0.577 -6.976 1.00 87.25 86 MET A CA 1
ATOM 692 C C . MET A 1 86 ? -12.867 0.584 -7.601 1.00 87.25 86 MET A C 1
ATOM 694 O O . MET A 1 86 ? -13.824 0.545 -6.794 1.00 87.25 86 MET A O 1
#

Foldseek 3Di:
DDDDDDDDPDDPPPPCPPLLQDDPVLLLVLLVLLLVLVVCLVVVHDDPPAPDNVSSVVSSVVSVVVSVRHHPVCVVVSVVSSVVSD